Protein AF-A0A7L2D212-F1 (afdb_monomer_lite)

pLDDT: mean 90.41, std 13.91, range [50.25, 98.62]

Organism: Catharus fuscescens (NCBI:txid159581)

Structure (mmCIF, N/CA/C/O backbone):
data_AF-A0A7L2D212-F1
#
_entry.id   AF-A0A7L2D212-F1
#
loop_
_atom_site.group_PDB
_atom_site.id
_atom_site.typ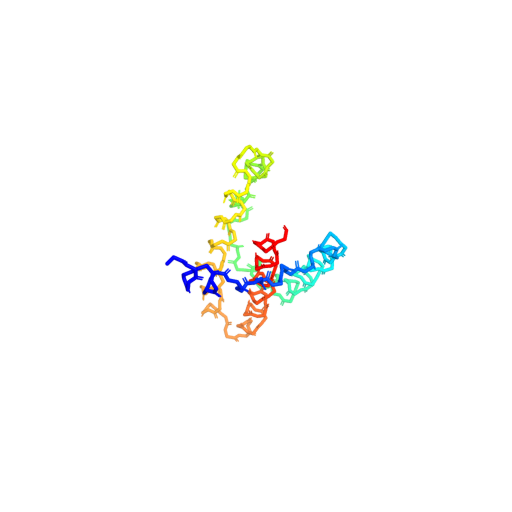e_symbol
_atom_site.label_atom_id
_atom_site.label_alt_id
_atom_site.label_comp_id
_atom_site.label_asym_id
_atom_site.label_entity_id
_atom_site.label_seq_id
_atom_site.pdbx_PDB_ins_code
_atom_site.Cartn_x
_atom_site.Cartn_y
_atom_site.Cartn_z
_atom_site.occupancy
_atom_site.B_iso_or_equiv
_atom_site.auth_seq_id
_atom_site.auth_comp_id
_atom_site.auth_asym_id
_atom_site.auth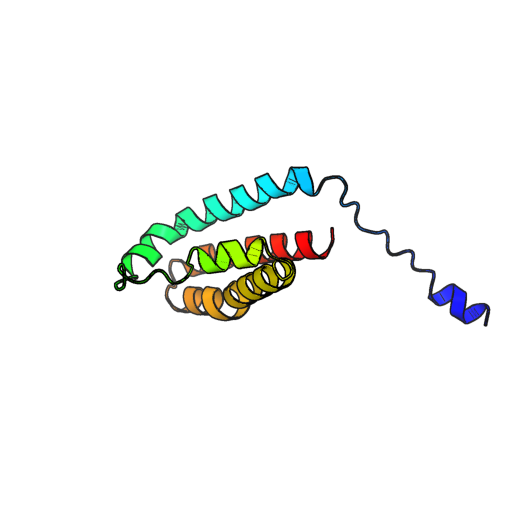_atom_id
_atom_site.pdbx_PDB_model_num
ATOM 1 N N . VAL A 1 1 ? 46.777 -17.728 -4.501 1.00 58.44 1 VAL A N 1
ATOM 2 C CA . VAL A 1 1 ? 45.918 -17.002 -5.473 1.00 58.44 1 VAL A CA 1
ATOM 3 C C . VAL A 1 1 ? 44.886 -17.930 -6.113 1.00 58.44 1 VAL A C 1
ATOM 5 O O . VAL A 1 1 ? 43.705 -17.649 -5.986 1.00 58.44 1 VAL A O 1
ATOM 8 N N . LEU A 1 2 ? 45.281 -19.081 -6.676 1.00 55.06 2 LEU A N 1
ATOM 9 C CA . LEU A 1 2 ? 44.345 -20.054 -7.274 1.00 55.06 2 LEU A CA 1
ATOM 10 C C . LEU A 1 2 ? 43.309 -20.636 -6.281 1.00 55.06 2 LEU A C 1
ATOM 12 O O . LEU A 1 2 ? 42.157 -20.841 -6.641 1.00 55.06 2 LEU A O 1
ATOM 16 N N . LEU A 1 3 ? 43.690 -20.819 -5.009 1.00 56.00 3 LEU A N 1
ATOM 17 C CA . LEU A 1 3 ? 42.797 -21.314 -3.949 1.00 56.00 3 LEU A CA 1
ATOM 18 C C . LEU A 1 3 ? 41.730 -20.290 -3.500 1.00 56.00 3 LEU A C 1
ATOM 20 O O . LEU A 1 3 ? 40.677 -20.679 -3.013 1.00 56.00 3 LEU A O 1
ATOM 24 N N . LEU A 1 4 ? 41.987 -18.988 -3.684 1.00 55.59 4 LEU A N 1
ATOM 25 C CA . LEU A 1 4 ? 41.037 -17.911 -3.364 1.00 55.59 4 LEU A CA 1
ATOM 26 C C . LEU A 1 4 ? 39.973 -17.750 -4.461 1.00 55.59 4 LEU A C 1
ATOM 28 O O . LEU A 1 4 ? 38.841 -17.390 -4.165 1.00 55.59 4 LEU A O 1
ATOM 32 N N . LEU A 1 5 ? 40.309 -18.079 -5.713 1.00 56.28 5 LEU A N 1
ATOM 33 C CA . LEU A 1 5 ? 39.372 -18.048 -6.843 1.00 56.28 5 LEU A CA 1
ATOM 34 C C . LEU A 1 5 ? 38.374 -19.218 -6.812 1.00 56.28 5 LEU A C 1
ATOM 36 O O . LEU A 1 5 ? 37.244 -19.067 -7.263 1.00 56.28 5 LEU A O 1
ATOM 40 N N . LEU A 1 6 ? 38.758 -20.357 -6.227 1.00 56.75 6 LEU A N 1
ATOM 41 C CA . LEU A 1 6 ? 37.874 -21.519 -6.057 1.00 56.75 6 LEU A CA 1
ATOM 42 C C . LEU A 1 6 ? 36.793 -21.300 -4.983 1.00 56.75 6 LEU A C 1
ATOM 44 O O . LEU A 1 6 ? 35.738 -21.921 -5.053 1.00 56.75 6 LEU A O 1
ATOM 48 N N . LEU A 1 7 ? 37.017 -20.386 -4.032 1.00 55.50 7 LEU A N 1
ATOM 49 C CA . LEU A 1 7 ? 36.023 -20.003 -3.019 1.00 55.50 7 LEU A CA 1
ATOM 50 C C . LEU A 1 7 ? 35.018 -18.948 -3.523 1.00 55.50 7 LEU A C 1
ATOM 52 O O . LEU A 1 7 ? 33.960 -18.791 -2.923 1.00 55.50 7 LEU A O 1
ATOM 56 N N . LEU A 1 8 ? 35.307 -18.265 -4.640 1.00 53.06 8 LEU A N 1
ATOM 57 C CA . LEU A 1 8 ? 34.378 -17.341 -5.317 1.00 53.06 8 LEU A CA 1
ATOM 58 C C . LEU A 1 8 ? 33.419 -18.053 -6.291 1.00 53.06 8 LEU A C 1
ATOM 60 O O . LEU A 1 8 ? 32.541 -17.422 -6.870 1.00 53.06 8 LEU A O 1
ATOM 64 N N . GLY A 1 9 ? 33.594 -19.363 -6.485 1.00 50.25 9 GLY A N 1
ATOM 65 C CA . GLY A 1 9 ? 32.879 -20.175 -7.466 1.00 50.25 9 GLY A CA 1
ATOM 66 C C . GLY A 1 9 ? 31.510 -20.690 -7.023 1.00 50.25 9 GLY A C 1
ATOM 67 O O . GLY A 1 9 ? 31.020 -21.649 -7.616 1.00 50.25 9 GLY A O 1
ATOM 68 N N . THR A 1 10 ? 30.862 -20.090 -6.021 1.00 51.62 10 THR A N 1
ATOM 69 C CA . THR A 1 10 ? 29.411 -20.244 -5.914 1.00 51.62 10 THR A CA 1
ATOM 70 C C . THR A 1 10 ? 28.800 -19.377 -7.002 1.00 51.62 10 THR A C 1
ATOM 72 O O . THR A 1 10 ? 28.493 -18.199 -6.809 1.00 51.62 10 THR A O 1
ATOM 75 N N . ALA A 1 11 ? 28.635 -19.971 -8.186 1.00 53.25 11 ALA A N 1
ATOM 76 C CA . ALA A 1 11 ? 27.599 -19.544 -9.106 1.00 53.25 11 ALA A CA 1
ATOM 77 C C . ALA A 1 11 ? 26.297 -19.585 -8.300 1.00 53.25 11 ALA A C 1
ATOM 79 O O . ALA A 1 11 ? 25.666 -20.632 -8.159 1.00 53.25 11 ALA A O 1
ATOM 80 N N . HIS A 1 12 ? 25.953 -18.463 -7.667 1.00 53.00 12 HIS A N 1
ATOM 81 C CA . HIS A 1 12 ? 24.626 -18.250 -7.143 1.00 53.00 12 HIS A CA 1
ATOM 82 C C . HIS A 1 12 ? 23.763 -18.397 -8.380 1.00 53.00 12 HIS A C 1
ATOM 84 O O . HIS A 1 12 ? 23.845 -17.557 -9.276 1.00 53.00 12 HIS A O 1
ATOM 90 N N . ALA A 1 13 ? 23.061 -19.526 -8.496 1.00 57.72 13 ALA A N 1
ATOM 91 C CA . ALA A 1 13 ? 22.079 -19.713 -9.541 1.00 57.72 13 ALA A CA 1
ATOM 92 C C . ALA A 1 13 ? 21.152 -18.505 -9.430 1.00 57.72 13 ALA A C 1
ATOM 94 O O . ALA A 1 13 ? 20.400 -18.392 -8.459 1.00 57.72 13 ALA A O 1
ATOM 95 N N . LEU A 1 14 ? 21.323 -17.539 -10.337 1.00 58.69 14 LEU A N 1
ATOM 96 C CA . LEU A 1 14 ? 20.551 -16.314 -10.306 1.00 58.69 14 LEU A CA 1
ATOM 97 C C . LEU A 1 14 ? 19.097 -16.774 -10.426 1.00 58.69 14 LEU A C 1
ATOM 99 O O . LEU A 1 14 ? 18.806 -17.561 -11.337 1.00 58.69 14 LEU A O 1
ATOM 103 N N . PRO A 1 15 ? 18.207 -16.409 -9.488 1.00 65.00 15 PRO A N 1
ATOM 104 C CA . PRO A 1 15 ? 16.825 -16.844 -9.573 1.00 65.00 15 PRO A CA 1
ATOM 105 C C . PRO A 1 15 ? 16.295 -16.473 -10.960 1.00 65.00 15 PRO A C 1
ATOM 107 O O . PRO A 1 15 ? 16.469 -15.346 -11.416 1.00 65.00 15 PRO A O 1
ATOM 110 N N . SER A 1 16 ? 15.716 -17.447 -11.666 1.00 77.31 16 SER A N 1
ATOM 111 C CA . SER A 1 16 ? 15.155 -17.200 -12.992 1.00 77.31 16 SER A CA 1
ATOM 112 C C . SER A 1 16 ? 13.964 -16.256 -12.843 1.00 77.31 16 SER A C 1
ATOM 114 O O . SER A 1 16 ? 12.879 -16.664 -12.437 1.00 77.31 16 SER A O 1
ATOM 116 N N . CYS A 1 17 ? 14.181 -14.981 -13.153 1.00 87.25 17 CYS A N 1
ATOM 117 C CA . CYS A 1 17 ? 13.171 -13.923 -13.099 1.00 87.25 17 CYS A CA 1
ATOM 118 C C . CYS A 1 17 ? 12.341 -13.823 -14.384 1.00 87.25 17 CYS A C 1
ATOM 120 O O . CYS A 1 17 ? 11.545 -12.905 -14.549 1.00 87.25 17 CYS A O 1
ATOM 122 N N . SER A 1 18 ? 12.493 -14.804 -15.277 1.00 86.62 18 SER A N 1
ATOM 123 C CA . SER A 1 18 ? 11.808 -14.882 -16.572 1.00 86.62 18 SER A CA 1
ATOM 124 C C . SER A 1 18 ? 10.282 -14.842 -16.483 1.00 86.62 18 SER A C 1
ATOM 126 O O . SER A 1 18 ? 9.656 -14.416 -17.441 1.00 86.62 18 SER A O 1
ATOM 128 N N . HIS A 1 19 ? 9.697 -15.241 -15.350 1.00 87.75 19 HIS A N 1
ATOM 129 C CA . HIS A 1 19 ? 8.248 -15.226 -15.121 1.00 87.75 19 HIS A CA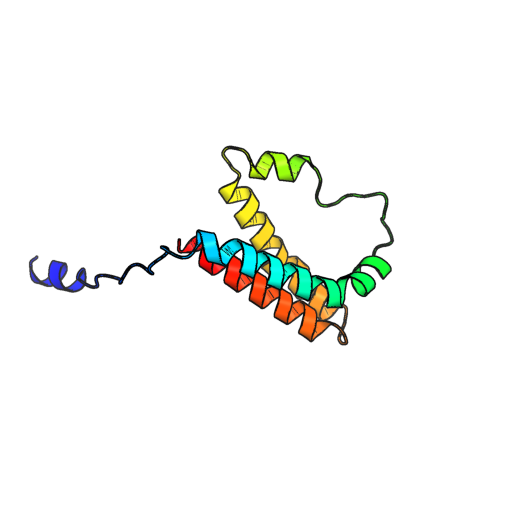 1
ATOM 130 C C . HIS A 1 19 ? 7.770 -14.075 -14.223 1.00 87.75 19 HIS A C 1
ATOM 132 O O . HIS A 1 19 ? 6.603 -14.023 -13.832 1.00 87.75 19 HIS A O 1
ATOM 138 N N . PHE A 1 20 ? 8.671 -13.186 -13.795 1.00 88.62 20 PHE A N 1
ATOM 139 C CA . PHE A 1 20 ? 8.319 -12.116 -12.864 1.00 88.62 20 PHE A CA 1
ATOM 140 C C . PHE A 1 20 ? 7.239 -11.168 -13.421 1.00 88.62 20 PHE A C 1
ATOM 142 O O . PHE A 1 20 ? 6.257 -10.934 -12.704 1.00 88.62 20 PHE A O 1
ATOM 149 N N . PRO A 1 21 ? 7.343 -10.664 -14.669 1.00 91.12 21 PRO A N 1
ATOM 150 C CA . PRO A 1 21 ? 6.329 -9.772 -15.229 1.00 91.12 21 PRO A CA 1
ATOM 151 C C . PRO A 1 21 ? 4.928 -10.397 -15.263 1.00 91.12 21 PRO A C 1
ATOM 153 O O . PRO A 1 21 ? 3.945 -9.712 -14.990 1.00 91.12 21 PRO A O 1
ATOM 156 N N . GLU A 1 22 ? 4.821 -11.699 -15.538 1.00 91.25 22 GLU A N 1
ATOM 157 C CA . GLU A 1 22 ? 3.549 -12.427 -15.585 1.00 91.25 22 GLU A CA 1
ATOM 158 C C . GLU A 1 22 ? 2.986 -12.719 -14.186 1.00 91.25 22 GLU A C 1
ATOM 160 O O . GLU A 1 22 ? 1.767 -12.769 -13.990 1.00 91.25 22 GLU A O 1
ATOM 165 N N . LEU A 1 23 ? 3.858 -12.894 -13.189 1.00 91.50 23 LEU A N 1
ATOM 166 C CA . LEU A 1 23 ? 3.461 -13.154 -11.804 1.00 91.50 23 LEU A CA 1
ATOM 167 C C . LEU A 1 23 ? 3.027 -11.884 -11.063 1.00 91.50 23 LEU A C 1
ATOM 169 O O . LEU A 1 23 ? 2.171 -11.964 -10.175 1.00 91.50 23 LEU A O 1
ATOM 173 N N . LEU A 1 24 ? 3.576 -10.721 -11.421 1.00 94.06 24 LEU A N 1
ATOM 174 C CA . LEU A 1 24 ? 3.320 -9.461 -10.724 1.00 94.06 24 LEU A CA 1
ATOM 175 C C . LEU A 1 24 ? 1.819 -9.095 -10.661 1.00 94.06 24 LEU A C 1
ATOM 177 O O . LEU A 1 24 ? 1.332 -8.843 -9.554 1.00 94.06 24 LEU A O 1
ATOM 181 N N . PRO A 1 25 ? 1.032 -9.134 -11.759 1.00 97.00 25 PRO A N 1
ATOM 182 C CA . PRO A 1 25 ? -0.409 -8.876 -11.697 1.00 97.00 25 PRO A CA 1
ATOM 183 C C . PRO A 1 25 ? -1.154 -9.807 -10.735 1.00 97.00 25 PRO A C 1
ATOM 185 O O . PRO A 1 25 ? -2.039 -9.362 -10.001 1.00 97.00 25 PRO A O 1
ATOM 188 N N . THR A 1 26 ? -0.770 -11.086 -10.693 1.00 95.88 26 THR A N 1
ATOM 189 C CA . THR A 1 26 ? -1.373 -12.081 -9.795 1.00 95.88 26 THR A CA 1
ATOM 190 C C . THR A 1 26 ? -1.073 -11.753 -8.335 1.00 95.88 26 THR A C 1
ATOM 192 O O . THR A 1 26 ? -1.989 -11.734 -7.515 1.00 95.88 26 THR A O 1
ATOM 195 N N . LYS A 1 27 ? 0.172 -11.386 -8.009 1.00 95.88 27 LYS A N 1
ATOM 196 C CA . LYS A 1 27 ? 0.551 -10.961 -6.651 1.00 95.88 27 LYS A CA 1
ATOM 197 C C . LYS A 1 27 ? -0.153 -9.689 -6.203 1.00 95.88 27 LYS A C 1
ATOM 199 O O . LYS A 1 27 ? -0.627 -9.612 -5.071 1.00 95.88 27 LYS A O 1
ATOM 204 N N . LEU A 1 28 ? -0.320 -8.728 -7.105 1.00 98.12 28 LEU A N 1
ATOM 205 C CA . LEU A 1 28 ? -1.101 -7.530 -6.813 1.00 98.12 28 LEU A CA 1
ATOM 206 C C . LEU A 1 28 ? -2.597 -7.842 -6.631 1.00 98.12 28 LEU A C 1
ATOM 208 O O . LEU A 1 28 ? -3.269 -7.169 -5.852 1.00 98.12 28 LEU A O 1
ATOM 212 N N . LYS A 1 29 ? -3.148 -8.842 -7.331 1.00 98.25 29 LYS A N 1
ATOM 213 C CA . LYS A 1 29 ? -4.532 -9.295 -7.122 1.00 98.25 29 LYS A CA 1
ATOM 214 C C . LYS A 1 29 ? -4.706 -9.962 -5.7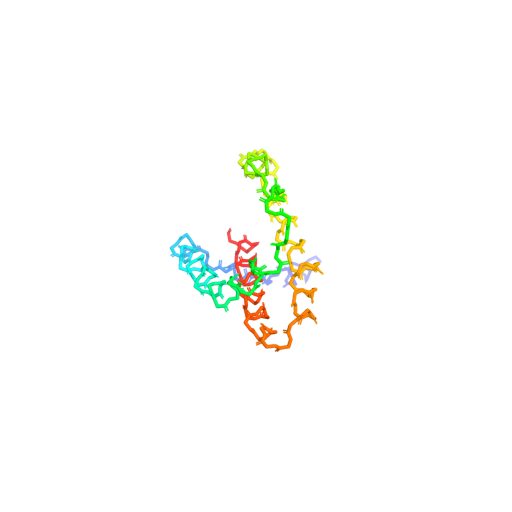56 1.00 98.25 29 LYS A C 1
ATOM 216 O O . LYS A 1 29 ? -5.667 -9.635 -5.068 1.00 98.25 29 LYS A O 1
ATOM 221 N N . GLU A 1 30 ? -3.787 -10.843 -5.360 1.00 97.94 30 GLU A N 1
ATOM 222 C CA . GLU A 1 30 ? -3.786 -11.485 -4.033 1.00 97.94 30 GLU A CA 1
ATOM 223 C C . GLU A 1 30 ? -3.809 -10.435 -2.910 1.00 97.94 30 GLU A C 1
ATOM 225 O O . GLU A 1 30 ? -4.658 -10.503 -2.023 1.00 97.94 30 GLU A O 1
ATOM 230 N N . LEU A 1 31 ? -2.942 -9.417 -2.997 1.00 98.50 31 LEU A N 1
ATOM 231 C CA . LEU A 1 31 ? -2.905 -8.297 -2.048 1.00 98.50 31 LEU A CA 1
ATOM 232 C C . LEU A 1 31 ? -4.245 -7.559 -1.953 1.00 98.50 31 LEU A C 1
ATOM 234 O O . LEU A 1 31 ? -4.738 -7.326 -0.852 1.00 98.50 31 LEU A O 1
ATOM 238 N N . ARG A 1 32 ? -4.848 -7.214 -3.098 1.00 98.62 32 ARG A N 1
ATOM 239 C CA . ARG A 1 32 ? -6.135 -6.500 -3.133 1.00 98.62 32 ARG A CA 1
ATOM 240 C C . ARG A 1 32 ? -7.254 -7.317 -2.504 1.00 98.62 32 ARG A C 1
ATOM 242 O O . ARG A 1 32 ? -7.969 -6.799 -1.661 1.00 98.62 32 ARG A O 1
ATOM 249 N N . VAL A 1 33 ? -7.370 -8.593 -2.871 1.00 98.50 33 VAL A N 1
ATOM 250 C CA . VAL A 1 33 ? -8.390 -9.486 -2.300 1.00 98.50 33 VAL A CA 1
ATOM 251 C C . VAL A 1 33 ? -8.215 -9.609 -0.789 1.00 98.50 33 VAL A C 1
ATOM 253 O O . VAL A 1 33 ? -9.201 -9.568 -0.063 1.00 98.50 33 VAL A O 1
ATOM 256 N N . LYS A 1 34 ? -6.974 -9.714 -0.301 1.00 98.38 34 LYS A N 1
ATOM 257 C CA . LYS A 1 34 ? -6.725 -9.825 1.136 1.00 98.38 34 LYS A CA 1
ATOM 258 C C . LYS A 1 34 ? -7.045 -8.537 1.896 1.00 98.38 34 LYS A C 1
ATOM 260 O O . LYS A 1 34 ? -7.547 -8.603 3.013 1.00 98.38 34 LYS A O 1
ATOM 265 N N . PHE A 1 35 ? -6.790 -7.378 1.290 1.00 98.50 35 PHE A N 1
ATOM 266 C CA . PHE A 1 35 ? -7.150 -6.085 1.868 1.00 98.50 35 PHE A CA 1
ATOM 267 C C . PHE A 1 35 ? -8.668 -5.920 2.050 1.00 98.50 35 PHE A C 1
ATOM 269 O O . PHE A 1 35 ? -9.095 -5.369 3.063 1.00 98.50 35 PHE A O 1
ATOM 276 N N . GLU A 1 36 ? -9.490 -6.453 1.139 1.00 98.44 36 GLU A N 1
ATOM 277 C CA . GLU A 1 36 ? -10.957 -6.385 1.258 1.00 98.44 36 GLU A CA 1
ATOM 278 C C . GLU A 1 36 ? -11.486 -7.005 2.564 1.00 98.44 36 GLU A C 1
ATOM 280 O O . GLU A 1 36 ? -12.484 -6.528 3.092 1.00 98.44 36 GLU A O 1
ATOM 285 N N . GLU A 1 37 ? -10.803 -8.003 3.141 1.00 97.75 37 GLU A N 1
ATOM 286 C CA . GLU A 1 37 ? -11.208 -8.621 4.418 1.00 97.75 37 GLU A CA 1
ATOM 287 C C . GLU A 1 37 ? -11.138 -7.665 5.620 1.00 97.75 37 GLU A C 1
ATOM 289 O O . GLU A 1 37 ? -11.787 -7.905 6.636 1.00 97.75 37 GLU A O 1
ATOM 294 N N . ILE A 1 38 ? -10.312 -6.619 5.538 1.00 97.69 38 ILE A N 1
ATOM 295 C CA . ILE A 1 38 ? -10.054 -5.685 6.645 1.00 97.69 38 ILE A CA 1
ATOM 296 C C . ILE A 1 38 ? -10.484 -4.250 6.328 1.00 97.69 38 ILE A C 1
ATOM 298 O O . ILE A 1 38 ? -10.522 -3.410 7.229 1.00 97.69 38 ILE A O 1
ATOM 302 N N . LYS A 1 39 ? -10.798 -3.967 5.059 1.00 97.88 39 LYS A N 1
ATOM 303 C CA . LYS A 1 39 ? -11.102 -2.633 4.540 1.00 97.88 39 LYS A CA 1
ATOM 304 C C . LYS A 1 39 ? -12.201 -1.942 5.341 1.00 97.88 39 LYS A C 1
ATOM 306 O O . LYS A 1 39 ? -11.968 -0.855 5.859 1.00 97.88 39 LYS A O 1
ATOM 311 N N . ASP A 1 40 ? -13.358 -2.584 5.486 1.00 97.31 40 ASP A N 1
ATOM 312 C CA . ASP A 1 40 ? -14.527 -1.970 6.126 1.00 97.31 40 ASP A CA 1
ATOM 313 C C . ASP A 1 40 ? -14.252 -1.629 7.597 1.00 97.31 40 ASP A C 1
ATOM 315 O O . ASP A 1 40 ? -14.663 -0.577 8.086 1.00 97.31 40 ASP A O 1
ATOM 319 N N . TYR A 1 41 ? -13.494 -2.480 8.299 1.00 96.69 41 TYR A N 1
ATOM 320 C CA . TYR A 1 41 ? -13.083 -2.205 9.671 1.00 96.69 41 TYR A CA 1
ATOM 321 C C . TYR A 1 41 ? -12.207 -0.953 9.742 1.00 96.69 41 TYR A C 1
ATOM 323 O O . TYR A 1 41 ? -12.560 -0.026 10.467 1.00 96.69 41 TYR A O 1
ATOM 331 N N . PHE A 1 42 ? -11.107 -0.889 8.987 1.00 96.44 42 PHE A N 1
ATOM 332 C CA . PHE A 1 42 ? -10.195 0.257 9.061 1.00 96.44 42 PHE A CA 1
ATOM 333 C C . PHE A 1 42 ? -10.824 1.549 8.523 1.00 96.44 42 PHE A C 1
ATOM 335 O O . PHE A 1 42 ? -10.607 2.597 9.117 1.00 96.44 42 PHE A O 1
ATOM 342 N N . GLN A 1 43 ? -11.681 1.480 7.498 1.00 95.69 43 GLN A N 1
ATOM 343 C CA . GLN A 1 43 ? -12.456 2.639 7.035 1.00 95.69 43 GLN A CA 1
ATOM 344 C C . GLN A 1 43 ? -13.457 3.126 8.087 1.00 95.69 43 GLN A C 1
ATOM 346 O O . GLN A 1 43 ? -13.618 4.325 8.265 1.00 95.69 43 GLN A O 1
ATOM 351 N N . SER A 1 44 ? -14.096 2.224 8.841 1.00 96.19 44 SER A N 1
ATOM 352 C CA . SER A 1 44 ? -14.991 2.625 9.940 1.00 96.19 44 SER A CA 1
ATOM 353 C C . SER A 1 44 ? -14.265 3.253 11.138 1.00 96.19 44 SER A C 1
ATOM 355 O O . SER A 1 44 ? -14.917 3.787 12.037 1.00 96.19 44 SER A O 1
ATOM 357 N N . LYS A 1 45 ? -12.932 3.132 11.192 1.00 96.06 45 LYS A N 1
ATOM 358 C CA . LYS A 1 45 ? -12.072 3.708 12.234 1.00 96.06 45 LYS A CA 1
ATOM 359 C C . LYS A 1 45 ? -11.406 5.015 11.818 1.00 96.06 45 LYS A C 1
ATOM 361 O O . LYS A 1 45 ? -10.787 5.630 12.675 1.00 96.06 45 LYS A O 1
ATOM 366 N N . ASP A 1 46 ? -11.535 5.409 10.557 1.00 95.25 46 ASP A N 1
ATOM 367 C CA . ASP A 1 46 ? -11.007 6.661 10.032 1.00 95.25 46 ASP A CA 1
ATOM 368 C C . ASP A 1 46 ? -12.058 7.771 10.179 1.00 95.25 46 ASP A C 1
ATOM 370 O O . ASP A 1 46 ? -13.099 7.759 9.518 1.00 95.25 46 ASP A O 1
ATOM 374 N N . ASP A 1 47 ? -11.810 8.702 11.095 1.00 94.69 47 ASP A N 1
ATOM 375 C CA . ASP A 1 47 ? -12.647 9.872 11.352 1.00 94.69 47 ASP A CA 1
ATOM 376 C C . ASP A 1 47 ? -12.170 11.134 10.612 1.00 94.69 47 ASP A C 1
ATOM 378 O O . ASP A 1 47 ? -12.911 12.119 10.540 1.00 94.69 47 ASP A O 1
ATOM 382 N N . GLU A 1 48 ? -10.995 11.097 9.975 1.00 93.25 48 GLU A N 1
ATOM 383 C CA . GLU A 1 48 ? -10.370 12.236 9.293 1.00 93.25 48 GLU A CA 1
ATOM 384 C C . GLU A 1 48 ? -10.502 12.157 7.761 1.00 93.25 48 GLU A C 1
ATOM 386 O O . GLU A 1 48 ? -9.556 12.378 7.006 1.00 93.25 48 GLU A O 1
ATOM 391 N N . LEU A 1 49 ? -11.727 11.933 7.273 1.00 89.94 49 LEU A N 1
ATOM 392 C CA . LEU A 1 49 ? -12.028 11.713 5.845 1.00 89.94 49 LEU A CA 1
ATOM 393 C C . LEU A 1 49 ? -11.652 12.876 4.904 1.00 89.94 49 LEU A C 1
ATOM 395 O O . LEU A 1 49 ? -11.644 12.711 3.683 1.00 89.94 49 LEU A O 1
ATOM 399 N N . SER A 1 50 ? -11.386 14.070 5.441 1.00 92.31 50 SER A N 1
ATOM 400 C CA . SER A 1 50 ? -10.929 15.226 4.660 1.00 92.31 50 SER A CA 1
ATOM 401 C C . SER A 1 50 ? -9.431 15.211 4.358 1.00 92.31 50 SER A C 1
ATOM 403 O O . SER A 1 50 ? -8.977 16.009 3.536 1.00 92.31 50 SER A O 1
ATOM 405 N N . ILE A 1 51 ? -8.658 14.358 5.033 1.00 92.56 51 ILE A N 1
ATOM 406 C CA . ILE A 1 51 ? -7.207 14.285 4.882 1.00 92.56 51 ILE A CA 1
ATOM 407 C C . ILE A 1 51 ? -6.855 13.073 4.031 1.00 92.56 51 ILE A C 1
ATOM 409 O O . ILE A 1 51 ? -7.132 11.929 4.374 1.00 92.56 51 ILE A O 1
ATOM 413 N N . GLN A 1 52 ? -6.172 13.322 2.918 1.00 93.69 52 GLN A N 1
ATOM 414 C CA . GLN A 1 52 ? -5.586 12.262 2.114 1.00 93.69 52 GLN A CA 1
ATOM 415 C C . GLN A 1 52 ? -4.117 12.082 2.505 1.00 93.69 52 GLN A C 1
ATOM 417 O O . GLN A 1 52 ? -3.273 12.887 2.119 1.00 93.69 52 GLN A O 1
ATOM 422 N N . LEU A 1 53 ? -3.805 11.009 3.240 1.00 93.50 53 LEU A N 1
ATOM 423 C CA . LEU A 1 53 ? -2.428 10.719 3.662 1.00 93.50 53 LEU A CA 1
ATOM 424 C C . LEU A 1 53 ? -1.506 10.395 2.474 1.00 93.50 53 LEU A C 1
ATOM 426 O O . LEU A 1 53 ? -0.381 10.879 2.406 1.00 93.50 53 LEU A O 1
ATOM 430 N N . LEU A 1 54 ? -1.983 9.577 1.529 1.00 95.25 54 LEU A N 1
ATOM 431 C CA . LEU A 1 54 ? -1.249 9.219 0.312 1.00 95.25 54 LEU A CA 1
ATOM 432 C C . LEU A 1 54 ? -1.813 10.003 -0.880 1.00 95.25 54 LEU A C 1
ATOM 434 O O . LEU A 1 54 ? -2.843 9.617 -1.441 1.00 95.25 54 LEU A O 1
ATOM 438 N N . SER A 1 55 ? -1.168 11.115 -1.235 1.00 93.75 55 SER A N 1
ATOM 439 C CA . SER A 1 55 ? -1.627 12.061 -2.263 1.00 93.75 55 SER A CA 1
ATOM 440 C C . SER A 1 55 ? -1.131 11.721 -3.678 1.00 93.75 55 SER A C 1
ATOM 442 O O . SER A 1 55 ? -0.360 10.781 -3.891 1.00 93.75 55 SER A O 1
ATOM 444 N N . SER A 1 56 ? -1.565 12.507 -4.671 1.00 95.25 56 SER A N 1
ATOM 445 C CA . SER A 1 56 ? -1.054 12.428 -6.047 1.00 95.25 56 SER A CA 1
ATOM 446 C C . SER A 1 56 ? 0.440 12.720 -6.152 1.00 95.25 56 SER A C 1
ATOM 448 O O . SER A 1 56 ? 1.089 12.200 -7.055 1.00 95.25 56 SER A O 1
ATOM 450 N N . ASP A 1 57 ? 0.991 13.511 -5.234 1.00 95.62 57 ASP A N 1
ATOM 451 C CA . ASP A 1 57 ? 2.399 13.910 -5.278 1.00 95.62 57 ASP A CA 1
ATOM 452 C C . ASP A 1 57 ? 3.308 12.694 -5.074 1.00 95.62 57 ASP A C 1
ATOM 454 O O . ASP A 1 57 ? 4.260 12.499 -5.827 1.00 95.62 57 ASP A O 1
ATOM 458 N N . LEU A 1 58 ? 2.929 11.787 -4.166 1.00 96.62 58 LEU A N 1
ATOM 459 C CA . LEU A 1 58 ? 3.627 10.516 -3.962 1.00 96.62 58 LEU A CA 1
ATOM 460 C C . LEU A 1 58 ? 3.617 9.636 -5.224 1.00 96.62 58 LEU A C 1
ATOM 462 O O . LEU A 1 58 ? 4.592 8.949 -5.528 1.00 96.62 58 LEU A O 1
ATOM 466 N N . LEU A 1 59 ? 2.523 9.656 -5.994 1.00 97.19 59 LEU A N 1
ATOM 467 C CA . LEU A 1 59 ? 2.455 8.926 -7.261 1.00 97.19 59 LEU A CA 1
ATOM 468 C C . LEU A 1 59 ? 3.393 9.529 -8.316 1.00 97.19 59 LEU A C 1
ATOM 470 O O . LEU A 1 59 ? 3.972 8.787 -9.111 1.00 97.19 59 LEU A O 1
ATOM 474 N N . GLU A 1 60 ? 3.543 10.850 -8.344 1.00 97.75 60 GLU A N 1
ATOM 475 C CA . GLU A 1 60 ? 4.497 11.501 -9.243 1.00 97.75 60 GLU A CA 1
ATOM 476 C C . GLU A 1 60 ? 5.946 11.224 -8.817 1.00 97.75 60 GLU A C 1
ATOM 478 O O . GLU A 1 60 ? 6.787 10.944 -9.675 1.00 97.75 60 GLU A O 1
ATOM 483 N N . GLU A 1 61 ? 6.229 11.147 -7.514 1.00 97.38 61 GLU A N 1
ATOM 484 C CA . GLU A 1 61 ? 7.526 10.681 -7.005 1.00 97.38 61 GLU A CA 1
ATOM 485 C C . GLU A 1 61 ? 7.838 9.245 -7.448 1.00 97.38 61 GLU A C 1
ATOM 487 O O . GLU A 1 61 ? 8.956 8.964 -7.889 1.00 97.38 61 GLU A O 1
ATOM 492 N N . PHE A 1 62 ? 6.847 8.346 -7.430 1.00 97.88 62 PHE A N 1
ATOM 493 C CA . PHE A 1 62 ? 7.007 6.958 -7.891 1.00 97.88 62 PHE A CA 1
ATOM 494 C C . PHE A 1 62 ? 7.388 6.845 -9.367 1.00 97.88 62 PHE A C 1
ATOM 496 O O . PHE A 1 62 ? 8.054 5.886 -9.758 1.00 97.88 62 PHE A O 1
ATOM 503 N N . LYS A 1 63 ? 6.967 7.804 -10.194 1.00 97.94 63 LYS A N 1
ATOM 504 C CA . LYS A 1 63 ? 7.292 7.851 -11.627 1.00 97.94 63 LYS A CA 1
ATOM 505 C C . LYS A 1 63 ? 8.605 8.584 -11.910 1.00 97.94 63 LYS A C 1
ATOM 507 O O . LYS A 1 63 ? 9.126 8.483 -13.020 1.00 97.94 63 LYS A O 1
ATOM 512 N N . GLY A 1 64 ? 9.109 9.345 -10.940 1.00 97.19 64 GLY A N 1
ATOM 513 C CA . GLY A 1 64 ? 10.319 10.145 -11.061 1.00 97.19 64 GLY A CA 1
ATOM 514 C C . GLY A 1 64 ? 11.610 9.327 -10.990 1.00 97.19 64 GLY A C 1
ATOM 515 O O . GLY A 1 64 ? 11.619 8.106 -10.828 1.00 97.19 64 GLY A O 1
ATOM 516 N N . SER A 1 65 ? 12.743 10.028 -11.057 1.00 97.69 65 SER A N 1
ATOM 517 C CA . SER A 1 65 ? 14.083 9.424 -10.968 1.00 97.69 65 SER A CA 1
ATOM 518 C C . SER A 1 65 ? 14.358 8.728 -9.630 1.00 97.69 65 SER A C 1
ATOM 520 O O . SER A 1 65 ? 15.199 7.833 -9.572 1.00 97.69 65 SER A O 1
ATOM 522 N N . LEU A 1 66 ? 13.642 9.113 -8.569 1.00 96.81 66 LEU A N 1
ATOM 523 C CA . LEU A 1 66 ? 13.729 8.518 -7.233 1.00 96.81 66 LEU A CA 1
ATOM 524 C C . LEU A 1 66 ? 12.637 7.470 -6.968 1.00 96.81 66 LEU A C 1
ATOM 526 O O . LEU A 1 66 ? 12.519 6.984 -5.845 1.00 96.81 66 LEU A O 1
ATOM 530 N N . GLY A 1 67 ? 11.869 7.065 -7.985 1.00 97.56 67 GLY A N 1
ATOM 531 C CA . GLY A 1 67 ? 10.708 6.192 -7.808 1.00 97.56 67 GLY A CA 1
ATOM 532 C C . GLY A 1 67 ? 11.016 4.860 -7.123 1.00 97.56 67 GLY A C 1
ATOM 533 O O . GLY A 1 67 ? 10.261 4.417 -6.261 1.00 97.56 67 GLY A O 1
ATOM 534 N N . CYS A 1 68 ? 12.166 4.245 -7.419 1.00 97.00 68 CYS A N 1
ATOM 535 C CA . CYS A 1 68 ? 12.584 3.012 -6.742 1.00 97.00 68 CYS A CA 1
ATOM 536 C C . CYS A 1 68 ? 12.801 3.218 -5.233 1.00 97.00 68 CYS A C 1
ATOM 538 O O . CYS A 1 68 ? 12.438 2.351 -4.434 1.00 97.00 68 CYS A O 1
ATOM 540 N N . GLN A 1 69 ? 13.399 4.347 -4.844 1.00 97.06 69 GLN A N 1
ATOM 541 C CA . GLN A 1 69 ? 13.621 4.687 -3.44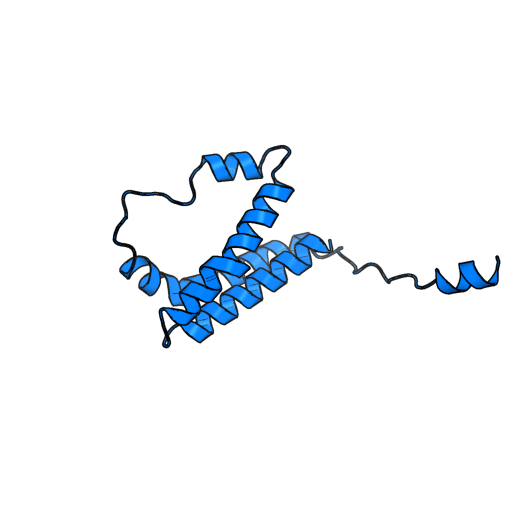2 1.00 97.06 69 GLN A CA 1
ATOM 542 C C . GLN A 1 69 ? 12.286 4.971 -2.752 1.00 97.06 69 GLN A C 1
ATOM 544 O O . GLN A 1 69 ? 11.995 4.330 -1.747 1.00 97.06 69 GLN A O 1
ATOM 549 N N . ALA A 1 70 ? 11.443 5.815 -3.350 1.00 97.88 70 ALA A N 1
ATOM 550 C CA . ALA A 1 70 ? 10.131 6.166 -2.813 1.00 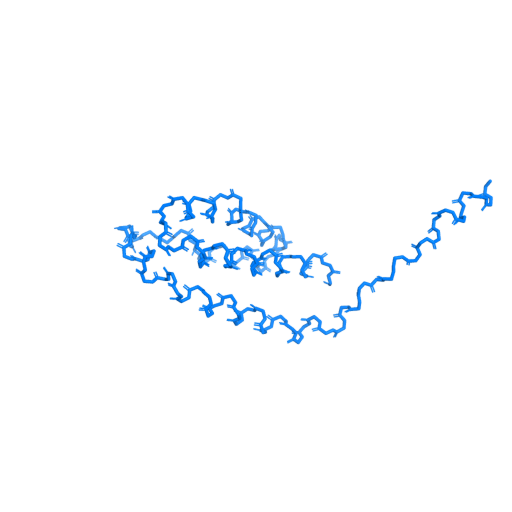97.88 70 ALA A CA 1
ATOM 551 C C . ALA A 1 70 ? 9.236 4.929 -2.599 1.00 97.88 70 ALA A C 1
ATOM 553 O O . ALA A 1 70 ? 8.636 4.760 -1.538 1.00 97.88 70 ALA A O 1
ATOM 554 N N . VAL A 1 71 ? 9.199 3.997 -3.562 1.00 97.56 71 VAL A N 1
ATOM 555 C CA . VAL A 1 71 ? 8.466 2.728 -3.407 1.00 97.56 71 VAL A CA 1
ATOM 556 C C . VAL A 1 71 ? 9.069 1.872 -2.291 1.00 97.56 71 VAL A C 1
ATOM 558 O O . VAL A 1 71 ? 8.330 1.308 -1.483 1.00 97.56 71 VAL A O 1
ATOM 561 N N . SER A 1 72 ? 10.401 1.762 -2.216 1.00 97.00 72 SER A N 1
ATOM 562 C CA . SER A 1 72 ? 11.063 0.982 -1.163 1.00 97.00 72 SER A CA 1
ATOM 563 C C . SER A 1 72 ? 10.797 1.556 0.232 1.00 97.00 72 SER A C 1
ATOM 565 O O . SER A 1 72 ? 10.575 0.782 1.165 1.00 97.00 72 SER A O 1
ATOM 567 N N . GLU A 1 73 ? 10.808 2.880 0.372 1.00 97.06 73 GLU A N 1
ATOM 568 C CA . GLU A 1 73 ? 10.520 3.591 1.619 1.00 97.06 73 GLU A CA 1
ATOM 569 C C . GLU A 1 73 ? 9.055 3.425 2.024 1.00 97.06 73 GLU A C 1
ATOM 571 O O . GLU A 1 73 ? 8.798 3.010 3.153 1.00 97.06 73 GLU A O 1
ATOM 576 N N . LEU A 1 74 ? 8.096 3.610 1.104 1.00 97.62 74 LEU A N 1
ATOM 577 C CA . LEU A 1 74 ? 6.676 3.395 1.410 1.00 97.62 74 LEU A CA 1
ATOM 578 C C . LEU A 1 74 ? 6.404 1.946 1.835 1.00 97.62 74 LEU A C 1
ATOM 580 O O . LEU A 1 74 ? 5.707 1.701 2.821 1.00 97.62 74 LEU A O 1
ATOM 584 N N . MET A 1 75 ? 6.962 0.967 1.114 1.00 97.31 75 MET A N 1
ATOM 585 C CA . MET A 1 75 ? 6.834 -0.439 1.504 1.00 97.31 75 MET A CA 1
ATOM 586 C C . MET A 1 75 ? 7.441 -0.686 2.893 1.00 97.31 75 MET A C 1
ATOM 588 O O . MET A 1 75 ? 6.852 -1.423 3.682 1.00 97.31 75 MET A O 1
ATOM 592 N N . GLY A 1 76 ? 8.602 -0.090 3.189 1.00 97.38 76 GLY A N 1
ATOM 593 C CA . GLY A 1 76 ? 9.243 -0.142 4.506 1.00 97.38 76 GLY A CA 1
ATOM 594 C C . GLY A 1 76 ? 8.335 0.399 5.606 1.00 97.38 76 GLY A C 1
ATOM 595 O O . GLY A 1 76 ? 8.007 -0.342 6.527 1.00 97.38 76 GLY A O 1
ATOM 596 N N . PHE A 1 77 ? 7.832 1.623 5.438 1.00 97.88 77 PHE A N 1
ATOM 597 C CA . PHE A 1 77 ? 6.902 2.271 6.363 1.00 97.88 77 PHE A CA 1
ATOM 598 C C . PHE A 1 77 ? 5.684 1.391 6.677 1.00 97.88 77 PHE A C 1
ATOM 600 O O . PHE A 1 77 ? 5.369 1.146 7.840 1.00 97.88 77 PHE A O 1
ATOM 607 N N . TYR A 1 78 ? 5.028 0.821 5.661 1.00 98.12 78 TYR A N 1
ATOM 608 C CA . TYR A 1 78 ? 3.880 -0.054 5.909 1.00 98.12 78 TYR A CA 1
ATOM 609 C C . TYR A 1 78 ? 4.241 -1.319 6.696 1.00 98.12 78 TYR A C 1
ATOM 611 O O . TYR A 1 78 ? 3.470 -1.747 7.553 1.00 98.12 78 TYR A O 1
ATOM 619 N N . MET A 1 79 ? 5.389 -1.934 6.414 1.00 97.56 79 MET A N 1
ATOM 620 C CA . MET A 1 79 ? 5.812 -3.164 7.090 1.00 97.56 79 MET A CA 1
ATOM 621 C C . MET A 1 79 ? 6.333 -2.944 8.508 1.00 97.56 79 MET A C 1
ATOM 623 O O . MET A 1 79 ? 6.158 -3.826 9.346 1.00 97.56 79 MET A O 1
ATOM 627 N N . GLU A 1 80 ? 6.993 -1.821 8.759 1.00 97.56 80 GLU A N 1
ATOM 628 C CA . GLU A 1 80 ? 7.719 -1.567 10.006 1.00 97.56 80 GLU A CA 1
ATOM 629 C C . GLU A 1 80 ? 6.888 -0.746 10.999 1.00 97.56 80 GLU A C 1
ATOM 631 O O . GLU A 1 80 ? 7.009 -0.954 12.203 1.00 97.56 80 GLU A O 1
ATOM 636 N N . GLU A 1 81 ? 5.985 0.106 10.507 1.00 97.75 81 GLU A N 1
ATOM 637 C CA . GLU A 1 81 ? 5.214 1.045 11.333 1.00 97.75 81 GLU A CA 1
ATOM 638 C C . GLU A 1 81 ? 3.711 0.714 11.298 1.00 97.75 81 GLU A C 1
ATOM 640 O O . GLU A 1 81 ? 3.091 0.423 12.328 1.00 97.75 81 GLU A O 1
ATOM 645 N N . VAL A 1 82 ? 3.109 0.703 10.101 1.00 97.75 82 VAL A N 1
ATOM 646 C CA . VAL A 1 82 ? 1.640 0.660 9.948 1.00 97.75 82 VAL A CA 1
ATOM 647 C C . VAL A 1 82 ? 1.058 -0.704 10.302 1.00 97.75 82 VAL A C 1
ATOM 649 O O . VAL A 1 82 ? 0.171 -0.799 11.149 1.00 97.75 82 VAL A O 1
ATOM 652 N N . LEU A 1 83 ? 1.524 -1.778 9.660 1.00 97.88 83 LEU A N 1
ATOM 653 C CA . LEU A 1 83 ? 0.960 -3.118 9.848 1.00 97.88 83 LEU A CA 1
ATOM 654 C C . LEU A 1 83 ? 1.162 -3.656 11.276 1.00 97.88 83 LEU A C 1
ATOM 656 O O . LEU A 1 83 ? 0.201 -4.206 11.819 1.00 97.88 83 LEU A O 1
ATOM 660 N N . PRO A 1 84 ? 2.331 -3.480 11.930 1.00 97.50 84 PRO A N 1
ATOM 661 C CA . PRO A 1 84 ? 2.495 -3.853 13.336 1.00 97.50 84 PRO A CA 1
ATOM 662 C C . PRO A 1 84 ? 1.509 -3.129 14.262 1.00 97.50 84 PRO A C 1
ATOM 664 O O . PRO A 1 84 ? 0.908 -3.759 15.136 1.00 97.50 84 PRO A O 1
ATOM 667 N N . SER A 1 85 ? 1.279 -1.834 14.031 1.00 97.44 85 SER A N 1
ATOM 668 C CA . SER A 1 85 ? 0.303 -1.039 14.787 1.00 97.44 85 SER A CA 1
ATOM 669 C C . SER A 1 85 ? -1.142 -1.475 14.505 1.00 97.44 85 SER A C 1
ATOM 671 O O . SER A 1 85 ? -1.960 -1.592 15.414 1.00 97.44 85 SER A O 1
ATOM 673 N N . ALA A 1 86 ? -1.466 -1.801 13.254 1.00 97.06 86 ALA A N 1
ATOM 674 C CA . ALA A 1 86 ? -2.784 -2.302 12.870 1.00 97.06 86 ALA A CA 1
ATOM 675 C C . ALA A 1 86 ? -3.094 -3.682 13.483 1.00 97.06 86 ALA A C 1
ATOM 677 O O . ALA A 1 86 ? -4.235 -3.951 13.865 1.00 97.06 86 ALA A O 1
ATOM 678 N N . ILE A 1 87 ? -2.082 -4.547 13.617 1.00 96.56 87 ILE A N 1
ATOM 679 C CA . ILE A 1 87 ? -2.195 -5.844 14.298 1.00 96.56 87 ILE A CA 1
ATOM 680 C C . ILE A 1 87 ? -2.569 -5.661 15.772 1.00 96.56 87 ILE A C 1
ATOM 682 O O . ILE A 1 87 ? -3.438 -6.378 16.271 1.00 96.56 87 ILE A O 1
ATOM 686 N N . SER A 1 88 ? -1.936 -4.715 16.470 1.00 94.75 88 SER A N 1
ATOM 687 C CA . SER A 1 88 ? -2.200 -4.482 17.894 1.00 94.75 88 SER A CA 1
ATOM 688 C C . SER A 1 88 ? -3.548 -3.796 18.150 1.00 94.75 88 SER A C 1
ATOM 690 O O . SER A 1 88 ? -4.139 -3.996 19.210 1.00 94.75 88 SER A O 1
ATOM 692 N N . ALA A 1 89 ? -4.078 -3.058 17.170 1.00 93.44 89 ALA A N 1
ATOM 693 C CA . ALA A 1 89 ? -5.355 -2.352 17.273 1.00 93.44 89 ALA A CA 1
ATOM 694 C C . ALA A 1 89 ? -6.600 -3.264 17.217 1.00 93.44 89 ALA A C 1
ATOM 696 O O . ALA A 1 89 ? -7.673 -2.865 17.675 1.00 93.44 89 ALA A O 1
ATOM 697 N N . SER A 1 90 ? -6.502 -4.481 16.659 1.00 93.25 90 SER A N 1
ATOM 698 C CA . SER A 1 90 ? -7.664 -5.365 16.491 1.00 93.25 90 SER A CA 1
ATOM 699 C C . SER A 1 90 ? -7.329 -6.855 16.562 1.00 93.25 90 SER A C 1
ATOM 701 O O . SER A 1 90 ? -6.880 -7.455 15.586 1.00 93.25 90 SER A O 1
ATOM 703 N N . ALA A 1 91 ? -7.679 -7.501 17.679 1.00 94.06 91 ALA A N 1
ATOM 704 C CA . ALA A 1 91 ? -7.528 -8.953 17.832 1.00 94.06 91 ALA A CA 1
ATOM 705 C C . ALA A 1 91 ? -8.329 -9.756 16.785 1.00 94.06 91 ALA A C 1
ATOM 707 O O . ALA A 1 91 ? -7.883 -10.810 16.338 1.00 94.06 91 ALA A O 1
ATOM 708 N N . GLN A 1 92 ? -9.492 -9.249 16.355 1.00 96.25 92 GLN A N 1
ATOM 709 C CA . GLN A 1 92 ? -10.327 -9.897 15.336 1.00 96.25 92 GLN A CA 1
ATOM 710 C C . GLN A 1 92 ? -9.653 -9.915 13.955 1.00 96.25 92 GLN A C 1
ATOM 712 O O . GLN A 1 92 ? -9.755 -10.912 13.242 1.00 96.25 92 GLN A O 1
ATOM 717 N N . HIS A 1 93 ? -8.954 -8.839 13.584 1.00 97.06 93 HIS A N 1
ATOM 718 C CA . HIS A 1 93 ? -8.355 -8.690 12.252 1.00 97.06 93 HIS A CA 1
ATOM 719 C C . HIS A 1 93 ? -6.856 -9.007 12.224 1.00 97.06 93 HIS A C 1
ATOM 721 O O . HIS A 1 93 ? -6.275 -9.063 11.144 1.00 97.06 93 HIS A O 1
ATOM 727 N N . GLN A 1 94 ? -6.234 -9.283 13.377 1.00 97.25 94 GLN A N 1
ATOM 728 C CA . GLN A 1 94 ? -4.806 -9.587 13.509 1.00 97.25 94 GLN A CA 1
ATOM 729 C C . GLN A 1 94 ? -4.307 -10.604 12.473 1.00 97.25 94 GLN A C 1
ATOM 731 O O . GLN A 1 94 ? -3.262 -10.391 11.860 1.00 97.25 94 GLN A O 1
ATOM 736 N N . ARG A 1 95 ? -5.049 -11.700 12.251 1.00 97.88 95 ARG A N 1
ATOM 737 C CA . ARG A 1 95 ? -4.664 -12.716 11.259 1.00 97.88 95 ARG A CA 1
ATOM 738 C C . ARG A 1 95 ? -4.690 -12.151 9.839 1.00 97.88 95 ARG A C 1
ATOM 740 O O . ARG A 1 95 ? -3.703 -12.285 9.128 1.00 97.88 95 ARG A O 1
ATOM 747 N N . SER A 1 96 ? -5.776 -11.490 9.444 1.00 98.12 96 SER A N 1
ATOM 748 C CA . SER A 1 96 ? -5.910 -10.933 8.095 1.00 98.12 96 SER A CA 1
ATOM 749 C C . SER A 1 96 ? -4.890 -9.825 7.815 1.00 98.12 96 SER A C 1
ATOM 751 O O . SER A 1 96 ? -4.323 -9.797 6.724 1.00 98.12 96 SER A O 1
ATOM 753 N N . VAL A 1 97 ? -4.587 -8.972 8.801 1.00 98.31 97 VAL A N 1
ATOM 754 C CA . VAL A 1 97 ? -3.524 -7.954 8.697 1.00 98.31 97 VAL A CA 1
ATOM 755 C C . VAL A 1 97 ? -2.142 -8.609 8.599 1.00 98.31 97 VAL A C 1
ATOM 757 O O . VAL A 1 97 ? -1.337 -8.218 7.755 1.00 98.31 97 VAL A O 1
ATOM 760 N N . GLY A 1 98 ? -1.865 -9.634 9.411 1.00 97.94 98 GLY A N 1
ATOM 761 C CA . GLY A 1 98 ? -0.606 -10.382 9.348 1.00 97.94 98 GLY A CA 1
ATOM 762 C C . GLY A 1 98 ? -0.395 -11.070 7.996 1.00 97.94 98 GLY A C 1
ATOM 763 O O . GLY A 1 98 ? 0.673 -10.959 7.396 1.00 97.94 98 GLY A O 1
ATOM 764 N N . ASP A 1 99 ? -1.431 -11.720 7.471 1.00 98.38 99 ASP A N 1
ATOM 765 C CA . ASP A 1 99 ? -1.410 -12.339 6.145 1.00 98.38 99 ASP A CA 1
ATOM 766 C C . ASP A 1 99 ? -1.189 -11.301 5.030 1.00 98.38 99 ASP A C 1
ATOM 768 O O . ASP A 1 99 ? -0.412 -11.547 4.104 1.00 98.38 99 ASP A O 1
ATOM 772 N N . LEU A 1 100 ? -1.828 -10.126 5.121 1.00 98.56 100 LEU A N 1
ATOM 773 C CA . LEU A 1 100 ? -1.601 -9.016 4.190 1.00 98.56 100 LEU A CA 1
ATOM 774 C C . LEU A 1 100 ? -0.131 -8.567 4.216 1.00 98.56 100 LEU A C 1
ATOM 776 O O . LEU A 1 100 ? 0.479 -8.380 3.161 1.00 98.56 100 LEU A O 1
ATOM 780 N N . GLY A 1 101 ? 0.460 -8.467 5.409 1.00 98.19 101 GLY A N 1
ATOM 781 C CA . GLY A 1 101 ? 1.883 -8.175 5.580 1.00 98.19 101 GLY A CA 1
ATOM 782 C C . GLY A 1 101 ? 2.795 -9.227 4.951 1.00 98.19 101 GLY A C 1
ATOM 783 O O . GLY A 1 101 ? 3.763 -8.874 4.278 1.00 98.19 101 GLY A O 1
ATOM 784 N N . ASN A 1 102 ? 2.458 -10.512 5.074 1.00 98.31 102 ASN A N 1
ATOM 785 C CA . ASN A 1 102 ? 3.212 -11.596 4.438 1.00 98.31 102 ASN A CA 1
ATOM 786 C C . ASN A 1 102 ? 3.165 -11.516 2.903 1.00 98.31 102 ASN A C 1
ATOM 788 O O . ASN A 1 102 ? 4.189 -11.716 2.241 1.00 98.31 102 ASN A O 1
ATOM 792 N N . LEU A 1 103 ? 2.006 -11.184 2.323 1.00 98.31 103 LEU A N 1
ATOM 793 C CA . LEU A 1 103 ? 1.875 -10.958 0.880 1.00 98.31 103 LEU A CA 1
ATOM 794 C C . LEU A 1 103 ? 2.726 -9.765 0.419 1.00 98.31 103 LEU A C 1
ATOM 796 O O . LEU A 1 103 ? 3.423 -9.865 -0.594 1.00 98.31 103 LEU A O 1
ATOM 800 N N . LEU A 1 104 ? 2.727 -8.665 1.180 1.00 98.12 104 LEU A N 1
ATOM 801 C CA . LEU A 1 104 ? 3.515 -7.469 0.863 1.00 98.12 104 LEU A CA 1
ATOM 802 C C . LEU A 1 104 ? 5.021 -7.741 0.966 1.00 98.12 104 LEU A C 1
ATOM 804 O O . LEU A 1 104 ? 5.787 -7.347 0.084 1.00 98.12 104 LEU A O 1
ATOM 808 N N . LEU A 1 105 ? 5.445 -8.472 2.000 1.00 97.38 105 LEU A N 1
ATOM 809 C CA . LEU A 1 105 ? 6.828 -8.908 2.179 1.00 97.38 105 LEU A CA 1
ATOM 810 C C . LEU A 1 105 ? 7.286 -9.810 1.026 1.00 97.38 105 LEU A C 1
ATOM 812 O O . LEU A 1 105 ? 8.400 -9.648 0.521 1.00 97.38 105 LEU A O 1
ATOM 816 N N . SER A 1 106 ? 6.423 -10.729 0.588 1.00 95.69 106 SER A N 1
ATOM 817 C CA . SER A 1 106 ? 6.682 -11.609 -0.553 1.00 95.69 106 SER A CA 1
ATOM 818 C C . SER A 1 106 ? 6.859 -10.814 -1.849 1.00 95.69 106 SER A C 1
ATOM 820 O O . SER A 1 106 ? 7.849 -11.014 -2.559 1.00 95.69 106 SER A O 1
ATOM 822 N N . LEU A 1 107 ? 5.970 -9.846 -2.113 1.00 95.94 107 LEU A N 1
ATOM 823 C CA . LEU A 1 107 ? 6.077 -8.939 -3.257 1.00 95.94 107 LEU A CA 1
ATOM 824 C C . LEU A 1 107 ? 7.375 -8.118 -3.209 1.00 95.94 107 LEU A C 1
ATOM 826 O O . LEU A 1 107 ? 8.120 -8.118 -4.187 1.00 95.94 107 LEU A O 1
ATOM 830 N N . ARG A 1 108 ? 7.697 -7.491 -2.066 1.00 95.38 108 ARG A N 1
ATOM 831 C CA . ARG A 1 108 ? 8.956 -6.740 -1.886 1.00 95.38 108 ARG A CA 1
ATOM 832 C C . ARG A 1 108 ? 10.167 -7.626 -2.166 1.00 95.38 108 ARG A C 1
ATOM 834 O O . ARG A 1 108 ? 11.099 -7.208 -2.846 1.00 95.38 108 ARG A O 1
ATOM 841 N N . GLY A 1 109 ? 10.164 -8.850 -1.640 1.00 93.62 109 GLY A N 1
ATOM 842 C CA . GLY A 1 109 ? 11.241 -9.811 -1.856 1.00 93.62 109 GLY A CA 1
ATOM 843 C C . GLY A 1 109 ? 11.391 -10.209 -3.324 1.00 93.62 109 GLY A C 1
ATOM 844 O O . GLY A 1 109 ? 12.512 -10.362 -3.794 1.00 93.62 109 GLY A O 1
ATOM 845 N N . MET A 1 110 ? 10.282 -10.359 -4.048 1.00 92.06 110 MET A N 1
ATOM 846 C CA . MET A 1 110 ? 10.286 -10.653 -5.481 1.00 92.06 110 MET A CA 1
ATOM 847 C C . MET A 1 110 ? 10.841 -9.475 -6.293 1.00 92.06 110 MET A C 1
ATOM 849 O O . MET A 1 110 ? 11.765 -9.679 -7.070 1.00 92.06 110 MET A O 1
ATOM 853 N N . MET A 1 111 ? 10.363 -8.253 -6.036 1.00 92.31 111 MET A N 1
ATOM 854 C CA . MET A 1 111 ? 10.837 -7.032 -6.704 1.00 92.31 111 MET A CA 1
ATOM 855 C C . MET A 1 111 ? 12.323 -6.754 -6.450 1.00 92.31 111 MET A C 1
ATOM 857 O O . MET A 1 111 ? 13.027 -6.316 -7.347 1.00 92.31 111 MET A O 1
ATOM 861 N N . ARG A 1 112 ? 12.830 -7.027 -5.240 1.00 92.19 112 ARG A N 1
ATOM 862 C CA . ARG A 1 112 ? 14.260 -6.855 -4.922 1.00 92.19 112 ARG A CA 1
ATOM 863 C C . ARG A 1 112 ? 15.170 -7.860 -5.627 1.00 92.19 112 ARG A C 1
ATOM 865 O O . ARG A 1 112 ? 16.365 -7.609 -5.725 1.00 92.19 112 ARG A O 1
ATOM 872 N N . ARG A 1 113 ? 14.640 -9.019 -6.026 1.00 90.56 113 ARG A N 1
ATOM 873 C CA . ARG A 1 113 ? 15.434 -10.097 -6.626 1.00 90.56 113 ARG A CA 1
ATOM 874 C C . ARG A 1 113 ? 15.489 -10.055 -8.156 1.00 90.56 113 ARG A C 1
ATOM 876 O O . ARG A 1 113 ? 16.384 -10.718 -8.671 1.00 90.56 113 ARG A O 1
ATOM 883 N N . CYS A 1 114 ? 14.564 -9.376 -8.849 1.00 87.62 114 CYS A N 1
ATOM 884 C CA . CYS A 1 114 ? 14.271 -9.639 -10.269 1.00 87.62 114 CYS A CA 1
ATOM 885 C C . CYS A 1 114 ? 14.383 -8.476 -11.273 1.00 87.62 114 CYS A C 1
ATOM 887 O O . CYS A 1 114 ? 13.891 -7.381 -10.958 1.00 87.62 114 CYS A O 1
#

InterPro domains:
  IPR000098 Interleukin-10 [PR01294] (27-43)
  IPR000098 Interleukin-10 [PR01294] (63-79)
  IPR000098 Interleukin-10 [PR01294] (112-114)
  IPR009079 Four-helical cytokine-like, core [G3DSA:1.20.1250.10] (8-114)
  IPR009079 Four-helical cytokine-like, core [SSF47266] (14-114)
  IPR020423 Interleukin-10, conserved site [PS00520] (63-83)
  IPR020443 Interleukin-10/19/20/24/26 [PF00726] (16-114)
  IPR020443 Interleukin-10/19/20/24/26 [PTHR48482] (12-114)
  IPR020443 Interleukin-10/19/20/24/26 [SM00188] (24-114)

Secondary structure (DSSP, 8-state):
-HHHHHTT--------GGGHHHHHHHHHHHHHHHHHHHHHHHHHT---TT--SS-HHHHHHHHSTTHHHHHHHHHHHIIIIIHHHHHHH-TTTHHHHHHHHHHHHHHHHHHHH-

Radius of gyration: 18.94 Å; chains: 1; bounding box: 61×37×34 Å

Foldseek 3Di:
DVVVVVVVPPPVVQPPCVCVVVCLVVLVVVLVVLCVVCVVVVVVVDPPVVDDPDDVVLVVCLVDPCNVVSVVVVLCCCLPPVLVVVLVVDVVCVVSSVVSSVSSVVSVVSVVRD

Sequence (114 aa):
VLLLLLLLGTAHALPSCSHFPELLPTKLKELRVKFEEIKDYFQSKDDELSIQLLSSDLLEEFKGSLGCQAVSELMGFYMEEVLPSAISASAQHQRSVGDLGNLLLSLRGMMRRC